Protein AF-A0A0G4LZG6-F1 (afdb_monomer_lite)

Organism: Verticillium longisporum (NCBI:txid100787)

Radius of gyration: 17.65 Å; chains: 1; bounding box: 44×42×51 Å

pLDDT: mean 90.03, std 9.27, range [44.59, 97.69]

Sequence (123 aa):
MLQAPLHIQITLSHFAMSTADLGPAESFPQKMLRTTMDVDCPTWLDFFHGGLQFQAIHHLYPRIPRHNLRRTQKLVQEFCVDVGIPYALYGFVDGNKTVIGKLAEVSRQAAILAECQKHVASH

InterPro domains:
  IPR005804 Fatty acid desaturase domain [PF00487] (12-88)
  IPR012171 Fatty acid desaturase [PTHR19353] (1-112)

Structure (mmCIF, N/CA/C/O backbone):
data_AF-A0A0G4LZG6-F1
#
_entry.id   AF-A0A0G4LZG6-F1
#
loop_
_atom_site.group_PDB
_atom_site.id
_atom_site.type_symbol
_atom_site.label_atom_id
_atom_site.label_alt_id
_atom_site.label_comp_id
_atom_site.label_asym_id
_atom_site.label_entity_id
_atom_site.label_seq_id
_atom_site.pdbx_PDB_ins_code
_atom_site.Cartn_x
_atom_site.Cartn_y
_atom_site.Cartn_z
_atom_site.occupancy
_atom_site.B_iso_or_equiv
_atom_site.auth_seq_id
_atom_site.auth_comp_id
_atom_site.auth_asym_id
_atom_site.auth_atom_id
_atom_site.pdbx_PDB_model_num
ATOM 1 N N . MET A 1 1 ? 7.023 25.717 2.970 1.00 44.59 1 MET A N 1
ATOM 2 C CA . MET A 1 1 ? 5.689 25.146 2.669 1.00 44.59 1 MET A CA 1
ATOM 3 C C . MET A 1 1 ? 5.784 24.046 1.598 1.00 44.59 1 MET A C 1
ATOM 5 O O . MET A 1 1 ? 5.175 24.169 0.550 1.00 44.59 1 MET A O 1
ATOM 9 N N . LEU A 1 2 ? 6.530 22.956 1.852 1.00 53.78 2 LEU A N 1
ATOM 10 C CA . LEU A 1 2 ? 6.652 21.813 0.919 1.00 53.78 2 LEU A CA 1
ATOM 11 C C . LEU A 1 2 ? 6.299 20.454 1.561 1.00 53.78 2 LEU A C 1
ATOM 13 O O . LEU A 1 2 ? 6.504 19.411 0.954 1.00 53.78 2 LEU A O 1
ATOM 17 N N . GLN A 1 3 ? 5.792 20.448 2.800 1.00 57.56 3 GLN A N 1
ATOM 18 C CA . GLN A 1 3 ? 5.487 19.205 3.517 1.00 57.56 3 GLN A CA 1
ATOM 19 C C . GLN A 1 3 ? 4.098 18.647 3.185 1.00 57.56 3 GLN A C 1
ATOM 21 O O . GLN A 1 3 ? 3.917 17.437 3.224 1.00 57.56 3 GLN A O 1
ATOM 26 N N . ALA A 1 4 ? 3.122 19.485 2.827 1.00 63.56 4 ALA A N 1
ATOM 27 C CA . ALA A 1 4 ? 1.757 19.022 2.566 1.00 63.56 4 ALA A CA 1
ATOM 28 C C . ALA A 1 4 ? 1.650 18.011 1.398 1.00 63.56 4 ALA A C 1
ATOM 30 O O . ALA A 1 4 ? 1.002 16.984 1.591 1.00 63.56 4 ALA A O 1
ATOM 31 N N . PRO A 1 5 ? 2.325 18.199 0.241 1.00 67.75 5 PRO A N 1
ATOM 32 C CA . PRO A 1 5 ? 2.287 17.213 -0.846 1.00 67.75 5 PRO A CA 1
ATOM 33 C C . PRO A 1 5 ? 2.884 15.858 -0.444 1.00 67.75 5 PRO A C 1
ATOM 35 O O . PRO A 1 5 ? 2.312 14.815 -0.751 1.00 67.75 5 PRO A O 1
ATOM 38 N N . LEU A 1 6 ? 3.987 15.883 0.316 1.00 70.50 6 LEU A N 1
ATOM 39 C CA . LEU A 1 6 ? 4.637 14.690 0.864 1.00 70.50 6 LEU A CA 1
ATOM 40 C C . LEU A 1 6 ? 3.681 13.897 1.766 1.00 70.50 6 LEU A C 1
ATOM 42 O O . LEU A 1 6 ? 3.554 12.684 1.623 1.00 70.50 6 LEU A O 1
ATOM 46 N N . HIS A 1 7 ? 2.985 14.587 2.674 1.00 71.94 7 HIS A N 1
ATOM 47 C CA . HIS A 1 7 ? 2.048 13.943 3.593 1.00 71.94 7 HIS A CA 1
ATOM 48 C C . HIS A 1 7 ? 0.864 13.334 2.847 1.00 71.94 7 HIS A C 1
ATOM 50 O O . HIS A 1 7 ? 0.500 12.207 3.151 1.00 71.94 7 HIS A O 1
ATOM 56 N N . ILE A 1 8 ? 0.314 14.024 1.841 1.00 73.69 8 ILE A N 1
ATOM 57 C CA . ILE A 1 8 ? -0.793 13.493 1.031 1.00 73.69 8 ILE A CA 1
ATOM 58 C C . ILE A 1 8 ? -0.380 12.197 0.322 1.00 73.69 8 ILE A C 1
ATOM 60 O O . ILE A 1 8 ? -1.137 11.234 0.315 1.00 73.69 8 ILE A O 1
ATOM 64 N N . GLN A 1 9 ? 0.825 12.132 -0.244 1.00 76.19 9 GLN A N 1
ATOM 65 C CA . GLN A 1 9 ? 1.298 10.925 -0.933 1.00 76.19 9 GLN A CA 1
ATOM 66 C C . GLN A 1 9 ? 1.513 9.739 0.017 1.00 76.19 9 GLN A C 1
ATOM 68 O O . GLN A 1 9 ? 1.167 8.603 -0.317 1.00 76.19 9 GLN A O 1
ATOM 73 N N . ILE A 1 10 ? 2.046 10.001 1.213 1.00 75.00 10 ILE A N 1
ATOM 74 C CA . ILE A 1 10 ? 2.273 8.963 2.226 1.00 75.00 10 ILE A CA 1
ATOM 75 C C . ILE A 1 10 ? 0.944 8.449 2.789 1.00 75.00 10 ILE A C 1
ATOM 77 O O . ILE A 1 10 ? 0.758 7.234 2.888 1.00 75.00 10 ILE A O 1
ATOM 81 N N . THR A 1 11 ? 0.018 9.351 3.136 1.00 78.31 11 THR A N 1
ATOM 82 C CA . THR A 1 11 ? -1.284 8.974 3.706 1.00 78.31 11 THR A CA 1
ATOM 83 C C . THR A 1 11 ? -2.131 8.218 2.697 1.00 78.31 11 THR A C 1
ATOM 85 O O . THR A 1 11 ? -2.739 7.212 3.057 1.00 78.31 11 THR A O 1
ATOM 88 N N . LEU A 1 12 ? -2.105 8.633 1.428 1.00 84.00 12 LEU A N 1
ATOM 89 C CA . LEU A 1 12 ? -2.818 7.960 0.347 1.00 84.00 12 LEU A CA 1
ATOM 90 C C . LEU A 1 12 ? -2.421 6.492 0.230 1.00 84.00 12 LEU A C 1
ATOM 92 O O . LEU A 1 12 ? -3.290 5.638 0.114 1.00 84.00 12 LEU A O 1
ATOM 96 N N . SER A 1 13 ? -1.134 6.193 0.372 1.00 83.44 13 SER A N 1
ATOM 97 C CA . SER A 1 13 ? -0.608 4.849 0.137 1.00 83.44 13 SER A CA 1
ATOM 98 C C . SER A 1 13 ? -0.865 3.849 1.278 1.00 83.44 13 SER A C 1
ATOM 100 O O . SER A 1 13 ? -0.658 2.654 1.088 1.00 83.44 13 SER A O 1
ATOM 102 N N . HIS A 1 14 ? -1.305 4.308 2.459 1.00 85.81 14 HIS A N 1
ATOM 103 C CA . HIS A 1 14 ? -1.404 3.470 3.666 1.00 85.81 14 HIS A CA 1
ATOM 104 C C . HIS A 1 14 ? -2.736 3.587 4.410 1.00 85.81 14 HIS A C 1
ATOM 106 O O . HIS A 1 14 ? -3.268 2.587 4.877 1.00 85.81 14 HIS A O 1
ATOM 112 N N . PHE A 1 15 ? -3.298 4.791 4.553 1.00 85.62 15 PHE A N 1
ATOM 113 C CA . PHE A 1 15 ? -4.352 5.035 5.551 1.00 85.62 15 PHE A CA 1
ATOM 114 C C . PHE A 1 15 ? -5.689 4.384 5.199 1.00 85.62 15 PHE A C 1
ATOM 116 O O . PHE A 1 15 ? -6.501 4.126 6.084 1.00 85.62 15 PHE A O 1
ATOM 123 N N . ALA A 1 16 ? -5.925 4.117 3.916 1.00 87.88 16 ALA A N 1
ATOM 124 C CA . ALA A 1 16 ? -7.107 3.387 3.480 1.00 87.88 16 ALA A CA 1
ATOM 125 C C . ALA A 1 16 ? -6.921 1.862 3.468 1.00 87.88 16 ALA A C 1
ATOM 127 O O . ALA A 1 16 ? -7.900 1.135 3.285 1.00 87.88 16 ALA A O 1
ATOM 128 N N . MET A 1 17 ? -5.683 1.384 3.610 1.00 93.06 17 MET A N 1
ATOM 129 C CA . MET A 1 17 ? -5.348 -0.028 3.482 1.00 93.06 17 MET A CA 1
ATOM 130 C C . MET A 1 17 ? -5.644 -0.791 4.771 1.00 93.06 17 MET A C 1
ATOM 132 O O . MET A 1 17 ? -5.846 -0.217 5.841 1.00 93.06 17 MET A O 1
ATOM 136 N N . SER A 1 18 ? -5.715 -2.116 4.659 1.00 91.81 18 SER A N 1
ATOM 137 C CA . SER A 1 18 ? -6.038 -2.968 5.800 1.00 91.81 18 SER A CA 1
ATOM 138 C C . SER A 1 18 ? -4.929 -2.896 6.849 1.00 91.81 18 SER A C 1
ATOM 140 O O . SER A 1 18 ? -3.765 -3.127 6.543 1.00 91.81 18 SER A O 1
ATOM 142 N N . THR A 1 19 ? -5.302 -2.643 8.102 1.00 91.81 19 THR A N 1
ATOM 143 C CA . THR A 1 19 ? -4.399 -2.663 9.266 1.00 91.81 19 THR A CA 1
ATOM 144 C C . THR A 1 19 ? -4.529 -3.946 10.087 1.00 91.81 19 THR A C 1
ATOM 146 O O . THR A 1 19 ? -3.940 -4.051 11.160 1.00 91.81 19 THR A O 1
ATOM 149 N N . ALA A 1 20 ? -5.293 -4.929 9.593 1.00 92.19 20 ALA A N 1
ATOM 150 C CA . ALA A 1 20 ? -5.511 -6.190 10.290 1.00 92.19 20 ALA A CA 1
ATOM 151 C C . ALA A 1 20 ? -4.186 -6.928 10.532 1.00 92.19 20 ALA A C 1
ATOM 153 O O . ALA A 1 20 ? -3.323 -6.975 9.647 1.00 92.19 20 ALA A O 1
ATOM 154 N N . ASP A 1 21 ? -4.056 -7.529 11.712 1.00 92.06 21 ASP A N 1
ATOM 155 C CA . ASP A 1 21 ? -2.997 -8.485 12.013 1.00 92.06 21 ASP A CA 1
ATOM 156 C C . ASP A 1 21 ? -3.522 -9.897 11.743 1.00 92.06 21 ASP A C 1
ATOM 158 O O . ASP A 1 21 ? -4.418 -10.380 12.434 1.00 92.06 21 ASP A O 1
ATOM 162 N N . LEU A 1 22 ? -2.998 -10.532 10.694 1.00 93.62 22 LEU A N 1
ATOM 163 C CA . LEU A 1 22 ? -3.365 -11.897 10.308 1.00 93.62 22 LEU A CA 1
ATOM 164 C C . LEU A 1 22 ? -2.454 -12.948 10.966 1.00 93.62 22 LEU A C 1
ATOM 166 O O . LEU A 1 22 ? -2.596 -14.145 10.709 1.00 93.62 22 LEU A O 1
ATOM 170 N N . GLY A 1 23 ? -1.531 -12.515 11.831 1.00 93.38 23 GLY A N 1
ATOM 171 C CA . GLY A 1 23 ? -0.628 -13.391 12.559 1.00 93.38 23 GLY A CA 1
ATOM 172 C C . GLY A 1 23 ? 0.466 -14.017 11.680 1.00 93.38 23 GLY A C 1
ATOM 173 O O . GLY A 1 23 ? 0.719 -13.576 10.558 1.00 93.38 23 GLY A O 1
ATOM 174 N N . PRO A 1 24 ? 1.148 -15.063 12.180 1.00 92.94 24 PRO A N 1
ATOM 175 C CA . PRO A 1 24 ? 2.344 -15.624 11.545 1.00 92.94 24 PRO A CA 1
ATOM 176 C C . PRO A 1 24 ? 2.068 -16.406 10.252 1.00 92.94 24 PRO A C 1
ATOM 178 O O . PRO A 1 24 ? 3.010 -16.765 9.551 1.00 92.94 24 PRO A O 1
ATOM 181 N N . ALA A 1 25 ? 0.802 -16.697 9.943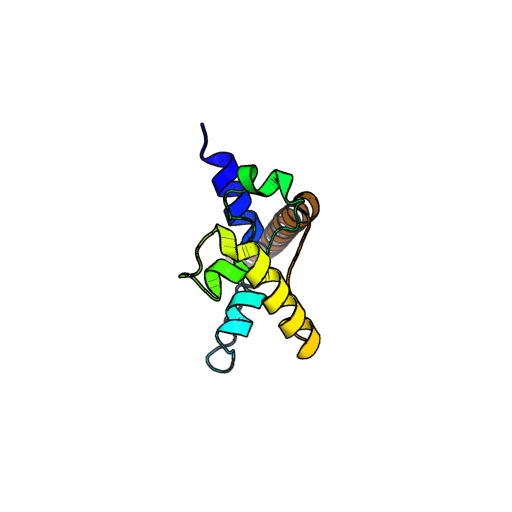 1.00 93.75 25 ALA A N 1
ATOM 182 C CA . ALA A 1 25 ? 0.419 -17.404 8.723 1.00 93.75 25 ALA A CA 1
ATOM 183 C C . ALA A 1 25 ? 0.477 -16.507 7.474 1.00 93.75 25 ALA A C 1
ATOM 185 O O . ALA A 1 25 ? 0.525 -17.015 6.355 1.00 93.75 25 ALA A O 1
ATOM 186 N N . GLU A 1 26 ? 0.476 -15.183 7.647 1.00 94.31 26 GLU A N 1
ATOM 187 C CA . GLU A 1 26 ? 0.607 -14.247 6.538 1.00 94.31 26 GLU A CA 1
ATOM 188 C C . GLU A 1 26 ? 2.075 -14.087 6.131 1.00 94.31 26 GLU A C 1
ATOM 190 O O . GLU A 1 26 ? 2.930 -13.684 6.925 1.00 94.31 26 GLU A O 1
ATOM 195 N N . SER A 1 27 ? 2.373 -14.366 4.861 1.00 93.00 27 SER A N 1
ATOM 196 C CA . SER A 1 27 ? 3.717 -14.142 4.336 1.00 93.00 27 SER A CA 1
ATOM 197 C C . SER A 1 27 ? 4.032 -12.647 4.240 1.00 93.00 27 SER A C 1
ATOM 199 O O . SER A 1 27 ? 3.160 -11.810 3.995 1.00 93.00 27 SER A O 1
ATOM 201 N N . PHE A 1 28 ? 5.314 -12.300 4.371 1.00 93.69 28 PHE A N 1
ATOM 202 C CA . PHE A 1 28 ? 5.763 -10.913 4.257 1.00 93.69 28 PHE A CA 1
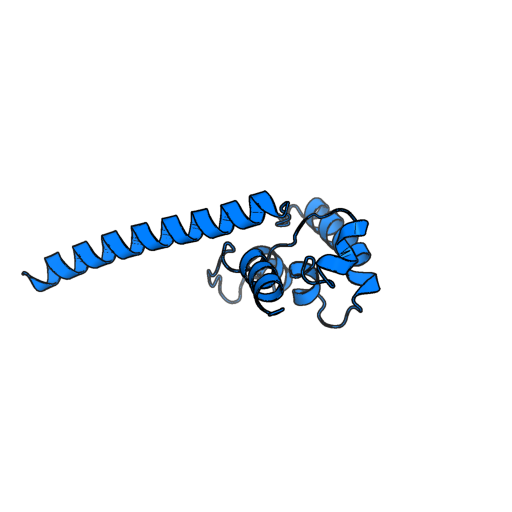ATOM 203 C C . PHE A 1 28 ? 5.272 -10.212 2.970 1.00 93.69 28 PHE A C 1
ATOM 205 O O . PHE A 1 28 ? 4.731 -9.112 3.090 1.00 93.69 28 PHE A O 1
ATOM 212 N N . PRO A 1 29 ? 5.366 -10.810 1.761 1.00 93.38 29 PRO A N 1
ATOM 213 C CA . PRO A 1 29 ? 4.882 -10.151 0.549 1.00 93.38 29 PRO A CA 1
ATOM 214 C C . PRO A 1 29 ? 3.374 -9.896 0.554 1.00 93.38 29 PRO A C 1
ATOM 216 O O . PRO A 1 29 ? 2.943 -8.812 0.169 1.00 93.38 29 PRO A O 1
ATOM 219 N N . GLN A 1 30 ? 2.577 -10.855 1.037 1.00 93.25 30 GLN A N 1
ATOM 220 C CA . GLN A 1 30 ? 1.127 -10.681 1.173 1.00 93.25 30 GLN A CA 1
ATOM 221 C C . GLN A 1 30 ? 0.796 -9.527 2.116 1.00 93.25 30 GLN A C 1
ATOM 223 O O . GLN A 1 30 ? -0.035 -8.686 1.779 1.00 93.25 30 GLN A O 1
ATOM 228 N N . LYS A 1 31 ? 1.509 -9.435 3.245 1.00 94.19 31 LYS A N 1
ATOM 229 C CA . LYS A 1 31 ? 1.352 -8.329 4.186 1.00 94.19 31 LYS A CA 1
ATOM 230 C C . LYS A 1 31 ? 1.629 -6.989 3.513 1.00 94.19 31 LYS A C 1
ATOM 232 O O . LYS A 1 31 ? 0.776 -6.113 3.566 1.00 94.19 31 LYS A O 1
ATOM 237 N N . MET A 1 32 ? 2.771 -6.840 2.835 1.00 95.12 32 MET A N 1
ATOM 238 C CA . MET A 1 32 ? 3.134 -5.575 2.179 1.00 95.12 32 MET A CA 1
ATOM 239 C C . MET A 1 32 ? 2.143 -5.180 1.075 1.00 95.12 32 MET A C 1
ATOM 241 O O . MET A 1 32 ? 1.804 -4.008 0.960 1.00 95.12 32 MET A O 1
ATOM 245 N N . LEU A 1 33 ? 1.627 -6.141 0.303 1.00 95.31 33 LEU A N 1
ATOM 246 C CA . LEU A 1 33 ? 0.623 -5.882 -0.738 1.00 95.31 33 LEU A CA 1
ATOM 247 C C . LEU A 1 33 ? -0.764 -5.538 -0.172 1.00 95.31 33 LEU A C 1
ATOM 249 O O . LEU A 1 33 ? -1.525 -4.806 -0.799 1.00 95.31 33 LEU A O 1
ATOM 253 N N . ARG A 1 34 ? -1.110 -6.056 1.010 1.00 94.81 34 ARG A N 1
ATOM 254 C CA . ARG A 1 34 ? -2.396 -5.800 1.671 1.00 94.81 34 ARG A CA 1
ATOM 255 C C . ARG A 1 34 ? -2.410 -4.491 2.460 1.00 94.81 34 ARG A C 1
ATOM 257 O O . ARG A 1 34 ? -3.452 -3.839 2.542 1.00 94.81 34 ARG A O 1
ATOM 264 N N . THR A 1 35 ? -1.297 -4.135 3.096 1.00 94.44 35 THR A N 1
ATOM 265 C CA . THR A 1 35 ? -1.209 -2.969 3.991 1.00 94.44 35 THR A CA 1
ATOM 266 C C . THR A 1 35 ? -0.790 -1.691 3.270 1.00 94.44 35 THR A C 1
ATOM 268 O O . THR A 1 35 ? -0.737 -0.629 3.888 1.00 94.44 35 THR A O 1
ATOM 271 N N . THR A 1 36 ? -0.481 -1.781 1.978 1.00 94.19 36 THR A N 1
ATOM 272 C CA . THR A 1 36 ? 0.072 -0.681 1.191 1.00 94.19 36 THR A CA 1
ATOM 273 C C . THR A 1 36 ? -0.513 -0.702 -0.220 1.00 94.19 36 THR A C 1
ATOM 275 O O . THR A 1 36 ? -0.839 -1.762 -0.745 1.00 94.19 36 THR A O 1
ATOM 278 N N . MET A 1 37 ? -0.651 0.466 -0.842 1.00 93.62 37 MET A N 1
ATOM 279 C CA . MET A 1 37 ? -1.036 0.610 -2.248 1.00 93.62 37 MET A CA 1
ATOM 280 C C . MET A 1 37 ? -0.035 1.480 -3.006 1.00 93.62 37 MET A C 1
ATOM 282 O O . MET A 1 37 ? 0.672 2.292 -2.407 1.00 93.62 37 MET A O 1
ATOM 286 N N . ASP A 1 38 ? -0.045 1.349 -4.327 1.00 94.75 38 ASP A N 1
ATOM 287 C CA . ASP A 1 38 ? 0.656 2.244 -5.241 1.00 94.75 38 ASP A CA 1
ATOM 288 C C . ASP A 1 38 ? -0.308 3.223 -5.919 1.00 94.75 38 ASP A C 1
ATOM 290 O O . ASP A 1 38 ? -1.517 2.987 -6.026 1.00 94.75 38 ASP A O 1
ATOM 294 N N . VAL A 1 39 ? 0.250 4.331 -6.413 1.00 92.06 39 VAL A N 1
ATOM 295 C CA . VAL A 1 39 ? -0.494 5.330 -7.183 1.00 92.06 39 VAL A CA 1
ATOM 296 C C . VAL A 1 39 ? -0.182 5.175 -8.660 1.00 92.06 39 VAL A C 1
ATOM 298 O O . VAL A 1 39 ? 0.966 5.322 -9.079 1.00 92.06 39 VAL A O 1
ATOM 301 N N . ASP A 1 40 ? -1.217 4.929 -9.456 1.00 91.75 40 ASP A N 1
ATOM 302 C CA . ASP A 1 40 ? -1.102 4.964 -10.903 1.00 91.75 40 ASP A CA 1
ATOM 303 C C . ASP A 1 40 ? -1.012 6.413 -11.375 1.00 91.75 40 ASP A C 1
ATOM 305 O O . ASP A 1 40 ? -1.916 7.233 -11.165 1.00 91.75 40 ASP A O 1
ATOM 309 N N . CYS A 1 41 ? 0.118 6.741 -11.990 1.00 88.12 41 CYS A N 1
ATOM 310 C CA . CYS A 1 41 ? 0.328 8.028 -12.614 1.00 88.12 41 CYS A CA 1
ATOM 311 C C . CYS A 1 41 ? 1.198 7.900 -13.877 1.00 88.12 41 CYS A C 1
ATOM 313 O O . CYS A 1 41 ? 2.130 7.079 -13.935 1.00 88.12 41 CYS A O 1
ATOM 315 N N . PRO A 1 42 ? 0.925 8.742 -14.894 1.00 87.38 42 PRO A N 1
ATOM 316 C CA . PRO A 1 42 ? 1.783 8.882 -16.060 1.00 87.38 42 PRO A CA 1
ATOM 317 C C . PRO A 1 42 ? 3.245 9.147 -15.691 1.00 87.38 42 PRO A C 1
ATOM 319 O O . PRO A 1 42 ? 3.540 9.872 -14.745 1.00 87.38 42 PRO A O 1
ATOM 322 N N . THR A 1 43 ? 4.175 8.630 -16.493 1.00 87.06 43 THR A N 1
ATOM 323 C CA . THR A 1 43 ? 5.628 8.747 -16.259 1.00 87.06 43 THR A CA 1
ATOM 324 C C . THR A 1 43 ? 6.121 10.188 -16.126 1.00 87.06 43 THR A C 1
ATOM 326 O O . THR A 1 43 ? 7.047 10.455 -15.369 1.00 87.06 43 THR A O 1
ATOM 329 N N . TRP A 1 44 ? 5.493 11.147 -16.807 1.00 85.38 44 TRP A N 1
ATOM 330 C CA . TRP A 1 44 ? 5.855 12.564 -16.700 1.00 85.38 44 TRP A CA 1
ATOM 331 C C . TRP A 1 44 ? 5.524 13.176 -15.325 1.00 85.38 44 TRP A C 1
ATOM 333 O O . TRP A 1 44 ? 6.096 14.203 -14.967 1.00 85.38 44 TRP A O 1
ATOM 343 N N . LEU A 1 45 ? 4.665 12.532 -14.524 1.00 86.06 45 LEU A N 1
ATOM 344 C CA . LEU A 1 45 ? 4.416 12.886 -13.124 1.00 86.06 45 LEU A CA 1
ATOM 345 C C . LEU A 1 45 ? 5.411 12.235 -12.152 1.00 86.06 45 LEU A C 1
ATOM 347 O O . LEU A 1 45 ? 5.393 12.568 -10.968 1.00 86.06 45 LEU A O 1
ATOM 351 N N . ASP A 1 46 ? 6.324 11.370 -12.610 1.00 85.00 46 ASP A N 1
ATOM 352 C CA . ASP A 1 46 ? 7.278 10.694 -11.718 1.00 85.00 46 ASP A CA 1
ATOM 353 C C . ASP A 1 46 ? 8.143 11.678 -10.933 1.00 85.00 46 ASP A C 1
ATOM 355 O O . ASP A 1 46 ? 8.407 11.458 -9.750 1.00 85.00 46 ASP A O 1
ATOM 359 N N . PHE A 1 47 ? 8.532 12.790 -11.563 1.00 80.62 47 PHE A N 1
ATOM 360 C CA . PHE A 1 47 ? 9.268 13.862 -10.896 1.00 80.62 47 PHE A CA 1
ATOM 361 C C . PHE A 1 47 ? 8.456 14.499 -9.761 1.00 80.62 47 PHE A C 1
ATOM 363 O O . PHE A 1 47 ? 8.999 14.754 -8.689 1.00 80.62 47 PHE A O 1
ATOM 370 N N . PHE A 1 48 ? 7.152 14.709 -9.970 1.00 82.25 48 PHE A N 1
ATOM 371 C CA . PHE A 1 48 ? 6.262 15.301 -8.971 1.00 82.25 48 PHE A CA 1
ATOM 372 C C . PHE A 1 48 ? 6.046 14.372 -7.772 1.00 82.25 48 PHE A C 1
ATOM 374 O O . PHE A 1 48 ? 6.020 14.828 -6.632 1.00 82.25 48 PHE A O 1
ATOM 381 N N . HIS A 1 49 ? 5.915 13.068 -8.018 1.00 83.88 49 HIS A N 1
ATOM 382 C CA . HIS A 1 49 ? 5.731 12.086 -6.951 1.00 83.88 49 HIS A CA 1
ATOM 383 C C . HIS A 1 49 ? 7.049 11.665 -6.279 1.00 83.88 49 HIS A C 1
ATOM 385 O O . HIS A 1 49 ? 7.033 11.087 -5.195 1.00 83.88 49 HIS A O 1
ATOM 391 N N . GLY A 1 50 ? 8.207 11.918 -6.899 1.00 84.38 50 GLY A N 1
ATOM 392 C CA . GLY A 1 50 ? 9.522 11.674 -6.296 1.00 84.38 50 GLY A CA 1
ATOM 393 C C . GLY A 1 50 ? 9.818 10.207 -5.941 1.00 84.38 50 GLY A C 1
ATOM 394 O O . GLY A 1 50 ? 10.751 9.940 -5.180 1.00 84.38 50 GLY A O 1
ATOM 395 N N . GLY A 1 51 ? 9.039 9.257 -6.469 1.00 86.12 51 GLY A N 1
ATOM 396 C CA . GLY A 1 51 ? 9.102 7.829 -6.142 1.00 86.12 51 GLY A CA 1
ATOM 397 C C . GLY A 1 51 ? 8.122 7.381 -5.050 1.00 86.12 51 GLY A C 1
ATOM 398 O O . GLY A 1 51 ? 8.048 6.190 -4.763 1.00 86.12 51 GLY A O 1
ATOM 399 N N . LEU A 1 52 ? 7.357 8.300 -4.454 1.00 88.69 52 LEU A N 1
ATOM 400 C CA . LEU A 1 52 ? 6.401 7.997 -3.386 1.00 88.69 52 LEU A CA 1
ATOM 401 C C . LEU A 1 52 ? 5.127 7.307 -3.873 1.00 88.69 52 LEU A C 1
ATOM 403 O O . LEU A 1 52 ? 4.390 6.790 -3.050 1.00 88.69 52 LEU A O 1
ATOM 407 N N . GLN A 1 53 ? 4.884 7.274 -5.181 1.00 91.75 53 GLN A N 1
ATOM 408 C CA . GLN A 1 53 ? 3.816 6.508 -5.820 1.00 91.75 53 GLN A CA 1
ATOM 409 C C . GLN A 1 53 ? 4.052 4.989 -5.809 1.00 91.75 53 GLN A C 1
ATOM 411 O O . GLN A 1 53 ? 3.138 4.249 -6.150 1.00 91.75 53 GLN A O 1
ATOM 416 N N . PHE A 1 54 ? 5.256 4.537 -5.436 1.00 94.12 54 PHE A N 1
ATOM 417 C CA . PHE A 1 54 ? 5.672 3.130 -5.466 1.00 94.12 54 PHE A CA 1
ATOM 418 C C . PHE A 1 54 ? 5.891 2.548 -4.056 1.00 94.12 54 PHE A C 1
ATOM 420 O O . PHE A 1 54 ? 6.916 1.907 -3.798 1.00 94.12 54 PHE A O 1
ATOM 427 N N . GLN A 1 55 ? 4.990 2.824 -3.106 1.00 94.56 55 GLN A N 1
ATOM 428 C CA . GLN A 1 55 ? 5.149 2.377 -1.717 1.00 94.56 55 GLN A CA 1
ATOM 429 C C . GLN A 1 55 ? 5.112 0.856 -1.575 1.00 94.56 55 GLN A C 1
ATOM 431 O O . GLN A 1 55 ? 5.950 0.311 -0.864 1.00 94.56 55 GLN A O 1
ATOM 436 N N . ALA A 1 56 ? 4.225 0.145 -2.273 1.00 95.12 56 ALA A N 1
ATOM 437 C CA . ALA A 1 56 ? 4.184 -1.315 -2.232 1.00 95.12 56 ALA A CA 1
ATOM 438 C C . ALA A 1 56 ? 5.546 -1.906 -2.636 1.00 95.12 5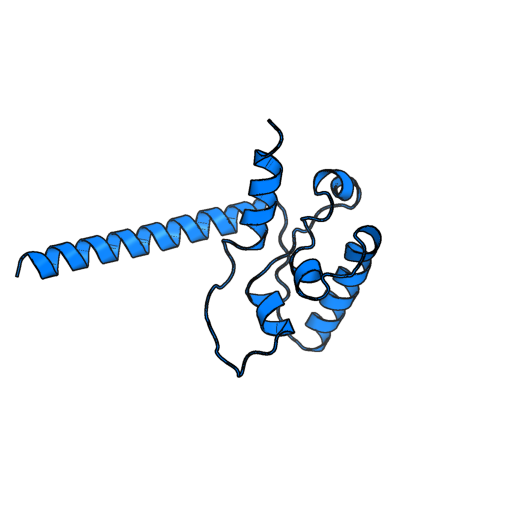6 ALA A C 1
ATOM 440 O O . ALA A 1 56 ? 6.059 -2.826 -2.000 1.00 95.12 56 ALA A O 1
ATOM 441 N N . ILE A 1 57 ? 6.193 -1.310 -3.641 1.00 96.50 57 ILE A N 1
ATOM 442 C CA . ILE A 1 57 ? 7.525 -1.721 -4.099 1.00 96.50 57 ILE A CA 1
ATOM 443 C C . ILE A 1 57 ? 8.613 -1.330 -3.105 1.00 96.50 57 ILE A C 1
ATOM 445 O O . ILE A 1 57 ? 9.511 -2.129 -2.847 1.00 96.50 57 ILE A O 1
ATOM 449 N N . HIS A 1 58 ? 8.533 -0.134 -2.521 1.00 95.00 58 HIS A N 1
ATOM 450 C CA . HIS A 1 58 ? 9.453 0.294 -1.471 1.00 95.00 58 HIS A CA 1
ATOM 451 C C . HIS A 1 58 ? 9.410 -0.648 -0.261 1.00 95.00 58 HIS A C 1
ATOM 453 O O . HIS A 1 58 ? 10.454 -1.018 0.268 1.00 95.00 58 HIS A O 1
ATOM 459 N N . HIS A 1 59 ? 8.219 -1.084 0.139 1.00 95.75 59 HIS A N 1
ATOM 460 C CA . HIS A 1 59 ? 8.028 -1.992 1.261 1.00 95.75 59 HIS A CA 1
ATOM 461 C C . HIS A 1 59 ? 8.467 -3.427 0.947 1.00 95.75 59 HIS A C 1
ATOM 463 O O . HIS A 1 59 ? 9.097 -4.063 1.790 1.00 95.75 59 HIS A O 1
ATOM 469 N N . LEU A 1 60 ? 8.223 -3.924 -0.270 1.00 96.31 60 LEU A N 1
ATOM 470 C CA . LEU A 1 60 ? 8.715 -5.235 -0.708 1.00 96.31 60 LEU A CA 1
ATOM 471 C C . LEU A 1 60 ? 10.242 -5.266 -0.881 1.00 96.31 60 LEU A C 1
ATOM 473 O O . LEU A 1 60 ? 10.893 -6.253 -0.536 1.00 96.31 60 LEU A O 1
ATOM 477 N N . TYR A 1 61 ? 10.822 -4.188 -1.412 1.00 96.38 61 TYR A N 1
ATOM 478 C CA . TYR A 1 61 ? 12.223 -4.122 -1.820 1.00 96.38 61 TYR A CA 1
ATOM 479 C C . TYR A 1 61 ? 12.870 -2.773 -1.449 1.00 96.38 61 TYR A C 1
ATOM 481 O O . TYR A 1 61 ? 13.237 -1.987 -2.330 1.00 96.38 61 TYR A O 1
ATOM 489 N N . PRO A 1 62 ? 13.123 -2.505 -0.155 1.00 94.69 62 PRO A N 1
ATOM 490 C CA . PRO A 1 62 ? 13.540 -1.181 0.332 1.00 94.69 62 PRO A CA 1
ATOM 491 C C . PRO A 1 62 ? 14.894 -0.697 -0.201 1.00 94.69 62 PRO A C 1
ATOM 493 O O . PRO A 1 62 ? 15.207 0.489 -0.122 1.00 94.69 62 PRO A O 1
ATOM 496 N N . ARG A 1 63 ? 15.707 -1.606 -0.754 1.00 95.94 63 ARG A N 1
ATOM 497 C CA . ARG A 1 63 ? 17.033 -1.307 -1.315 1.00 95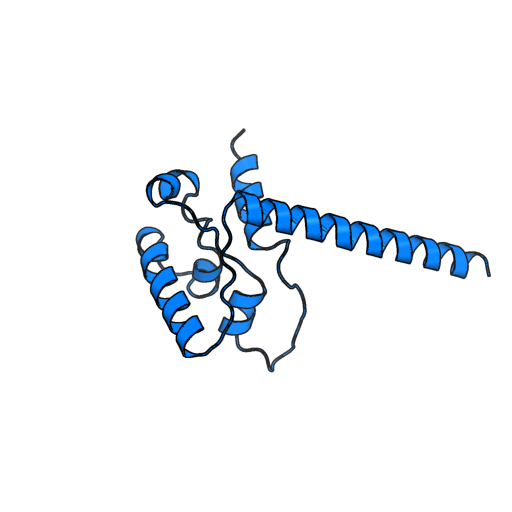.94 63 ARG A CA 1
ATOM 498 C C . ARG A 1 63 ? 17.023 -1.030 -2.820 1.00 95.94 63 ARG A C 1
ATOM 500 O O . ARG A 1 63 ? 18.077 -0.719 -3.371 1.00 95.94 63 ARG A O 1
ATOM 507 N N . ILE A 1 64 ? 15.883 -1.161 -3.501 1.00 95.25 64 ILE A N 1
ATOM 508 C CA . ILE A 1 64 ? 15.805 -0.867 -4.935 1.00 95.25 64 ILE A CA 1
ATOM 509 C C . ILE A 1 64 ? 15.959 0.643 -5.153 1.00 95.25 64 ILE A C 1
ATOM 511 O O . ILE A 1 64 ? 15.260 1.436 -4.519 1.00 95.25 64 ILE A O 1
ATOM 515 N N . PRO A 1 65 ? 16.860 1.075 -6.053 1.00 93.44 65 PRO A N 1
ATOM 516 C CA . PRO A 1 65 ? 17.033 2.491 -6.323 1.00 93.44 65 PRO A CA 1
ATOM 517 C C . PRO A 1 65 ? 15.801 3.056 -7.038 1.00 93.44 65 PRO A C 1
ATOM 519 O O . PRO A 1 65 ? 15.172 2.380 -7.852 1.00 93.44 65 PRO A O 1
ATOM 522 N N . ARG A 1 66 ? 15.485 4.333 -6.781 1.00 90.62 66 ARG A N 1
ATOM 523 C CA . ARG A 1 66 ? 14.244 4.985 -7.247 1.00 90.62 66 ARG A CA 1
ATOM 524 C C . ARG A 1 66 ? 13.980 4.837 -8.749 1.00 90.62 66 ARG A C 1
ATOM 526 O O . ARG A 1 66 ? 12.847 4.588 -9.144 1.00 90.62 66 ARG A O 1
ATOM 533 N N . HIS A 1 67 ? 15.021 4.924 -9.578 1.00 90.50 67 HIS A N 1
ATOM 534 C CA . HIS A 1 67 ? 14.905 4.793 -11.036 1.00 90.50 67 HIS A CA 1
ATOM 535 C C . HIS A 1 67 ? 14.469 3.388 -11.499 1.00 90.50 67 HIS A C 1
ATOM 537 O O . HIS A 1 67 ? 13.975 3.243 -12.612 1.00 90.50 67 HIS A O 1
ATOM 543 N N . ASN A 1 68 ? 14.598 2.366 -10.645 1.00 94.94 68 ASN A N 1
ATOM 544 C CA . ASN A 1 68 ? 14.169 0.995 -10.923 1.00 94.94 68 ASN A CA 1
ATOM 545 C C . ASN A 1 68 ? 12.789 0.651 -10.337 1.00 94.94 68 ASN A C 1
ATOM 547 O O . ASN A 1 68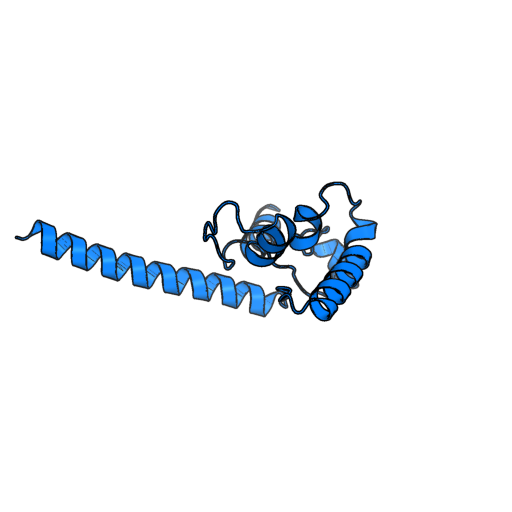 ? 12.274 -0.432 -10.627 1.00 94.94 68 ASN A O 1
ATOM 551 N N . LEU A 1 69 ? 12.164 1.541 -9.552 1.00 94.31 69 LEU A N 1
ATOM 552 C CA . LEU A 1 69 ? 10.878 1.261 -8.896 1.00 94.31 69 LEU A CA 1
ATOM 553 C C . LEU A 1 69 ? 9.782 0.946 -9.912 1.00 94.31 69 LEU A C 1
ATOM 555 O O . LEU A 1 69 ? 9.134 -0.086 -9.800 1.00 94.31 69 LEU A O 1
ATOM 559 N N . ARG A 1 70 ? 9.649 1.754 -10.967 1.00 94.00 70 ARG A N 1
ATOM 560 C CA . ARG A 1 70 ? 8.628 1.552 -12.006 1.00 94.00 70 ARG A CA 1
ATOM 561 C C . ARG A 1 70 ? 8.782 0.225 -12.752 1.00 94.00 70 ARG A C 1
ATOM 563 O O . ARG A 1 70 ? 7.794 -0.438 -13.048 1.00 94.00 70 ARG A O 1
ATOM 570 N N . ARG A 1 71 ? 10.018 -0.174 -13.069 1.00 95.81 71 ARG A N 1
ATOM 571 C CA . ARG A 1 71 ? 10.279 -1.477 -13.700 1.00 95.81 71 ARG A CA 1
ATOM 572 C C . ARG A 1 71 ? 9.916 -2.617 -12.753 1.00 95.81 71 ARG A C 1
ATOM 574 O O . ARG A 1 71 ? 9.265 -3.565 -13.169 1.00 95.81 71 ARG A O 1
ATOM 581 N N . THR A 1 72 ? 10.316 -2.501 -11.491 1.00 96.88 72 THR A N 1
ATOM 582 C CA . THR A 1 72 ? 10.016 -3.500 -10.458 1.00 96.88 72 THR A CA 1
ATOM 583 C C . THR A 1 72 ? 8.513 -3.620 -10.227 1.00 96.88 72 THR A C 1
ATOM 585 O O . THR A 1 72 ? 8.008 -4.727 -10.104 1.00 96.88 72 THR A O 1
ATOM 588 N N . GLN A 1 73 ? 7.790 -2.499 -10.244 1.00 96.75 73 GLN A N 1
ATOM 589 C CA . GLN A 1 73 ? 6.341 -2.460 -10.096 1.00 96.75 73 GLN A CA 1
ATOM 590 C C . GLN A 1 73 ? 5.634 -3.358 -11.108 1.00 96.75 73 GLN A C 1
ATOM 592 O O . GLN A 1 73 ? 4.794 -4.163 -10.726 1.00 96.75 73 GLN A O 1
ATOM 597 N N . LYS A 1 74 ? 6.028 -3.263 -12.382 1.00 96.62 74 LYS A N 1
ATOM 598 C CA . LYS A 1 74 ? 5.468 -4.097 -13.450 1.00 96.62 74 LYS A CA 1
ATOM 599 C C . LYS A 1 74 ? 5.723 -5.584 -13.209 1.00 96.62 74 LYS A C 1
ATOM 601 O O . LYS A 1 74 ? 4.788 -6.365 -13.285 1.00 96.62 74 LYS A O 1
ATOM 606 N N . LEU A 1 75 ? 6.948 -5.949 -12.823 1.00 97.69 75 LEU A N 1
ATOM 607 C CA . LEU A 1 75 ? 7.299 -7.342 -12.512 1.00 97.69 75 LEU A CA 1
ATOM 608 C C . LEU A 1 75 ? 6.483 -7.895 -11.333 1.00 97.69 75 LEU A C 1
ATOM 610 O O . LEU A 1 75 ? 6.044 -9.040 -11.362 1.00 97.69 75 LEU A O 1
ATOM 614 N N . VAL A 1 76 ? 6.263 -7.084 -10.294 1.00 97.12 76 VAL A N 1
ATOM 615 C CA . VAL A 1 76 ? 5.434 -7.479 -9.146 1.00 97.12 76 VAL A CA 1
ATOM 616 C C . VAL A 1 76 ? 3.966 -7.609 -9.547 1.00 97.12 76 VAL A C 1
ATOM 618 O O . VAL A 1 76 ? 3.317 -8.551 -9.108 1.00 97.12 76 VAL A O 1
ATOM 621 N N . GLN A 1 77 ? 3.445 -6.703 -10.378 1.00 96.94 77 GLN A N 1
ATOM 622 C CA . GLN A 1 77 ? 2.076 -6.792 -10.895 1.00 96.94 77 GLN A CA 1
ATOM 623 C C . GLN A 1 77 ? 1.869 -8.059 -11.731 1.00 96.94 77 GLN A C 1
ATOM 625 O O . GLN A 1 77 ? 0.899 -8.769 -11.496 1.00 96.94 77 GLN A O 1
ATOM 630 N N . GLU A 1 78 ? 2.791 -8.367 -12.646 1.00 97.44 78 GLU A N 1
ATOM 631 C CA . GLU A 1 78 ? 2.781 -9.602 -13.444 1.00 97.44 78 GLU A CA 1
ATOM 632 C C . GLU A 1 78 ? 2.759 -10.835 -12.535 1.00 97.44 78 GLU A C 1
ATOM 634 O O . GLU A 1 78 ? 1.860 -11.663 -12.639 1.00 97.44 78 GLU A O 1
ATOM 639 N N . PHE A 1 79 ? 3.659 -10.892 -11.549 1.00 96.12 79 PHE A N 1
ATOM 640 C CA . PHE A 1 79 ? 3.666 -11.971 -10.563 1.00 96.12 79 PHE A CA 1
ATOM 641 C C . PHE A 1 79 ? 2.335 -12.080 -9.803 1.00 96.12 79 PHE A C 1
ATOM 643 O O . PHE A 1 79 ? 1.810 -13.175 -9.636 1.00 96.12 79 PHE A O 1
ATOM 650 N N . CYS A 1 80 ? 1.775 -10.957 -9.344 1.00 96.12 80 CYS A N 1
ATOM 651 C CA . CYS A 1 80 ? 0.507 -10.936 -8.611 1.00 96.12 80 CYS A CA 1
ATOM 652 C C . CYS A 1 80 ? -0.653 -11.465 -9.464 1.00 96.12 80 CYS A C 1
ATOM 654 O O . CYS A 1 80 ? -1.482 -12.214 -8.949 1.00 96.12 80 CYS A O 1
ATOM 656 N N . VAL A 1 81 ? -0.683 -11.134 -10.758 1.00 96.50 81 VAL A N 1
ATOM 657 C CA . VAL A 1 81 ? -1.643 -11.699 -11.717 1.00 96.50 81 VAL A CA 1
ATOM 658 C C . VAL A 1 81 ? -1.454 -13.211 -11.841 1.00 96.50 81 VAL A C 1
ATOM 660 O O . VAL A 1 81 ? -2.431 -13.945 -11.704 1.00 96.50 81 VAL A O 1
ATOM 663 N N . ASP A 1 82 ? -0.216 -13.678 -12.017 1.00 96.88 82 ASP A N 1
ATOM 664 C CA . ASP A 1 82 ? 0.097 -15.101 -12.196 1.00 96.88 82 ASP A CA 1
ATOM 665 C C . ASP A 1 82 ? -0.326 -15.961 -10.997 1.00 96.88 82 ASP A C 1
ATOM 667 O O . ASP A 1 82 ? -0.797 -17.086 -11.168 1.00 96.88 82 ASP A O 1
ATOM 671 N N . VAL A 1 83 ? -0.186 -15.437 -9.773 1.00 93.50 83 VAL A N 1
ATOM 672 C CA . VAL A 1 83 ? -0.538 -16.161 -8.538 1.00 93.50 83 VAL A CA 1
ATOM 673 C C . VAL A 1 83 ? -1.916 -15.801 -7.969 1.00 93.50 83 VAL A C 1
ATOM 675 O O . VAL A 1 83 ? -2.280 -16.283 -6.897 1.00 93.50 83 VAL A O 1
ATOM 678 N N . GLY A 1 84 ? -2.691 -14.958 -8.658 1.00 92.31 84 GLY A N 1
ATOM 679 C CA . GLY A 1 84 ? -4.040 -14.561 -8.240 1.00 92.31 84 GLY A CA 1
ATOM 680 C C . GLY A 1 84 ? -4.094 -13.692 -6.975 1.00 92.31 84 GLY A C 1
ATOM 681 O O . GLY A 1 84 ? -5.089 -13.722 -6.250 1.00 92.31 84 GLY A O 1
ATOM 682 N N . ILE A 1 85 ? -3.039 -12.927 -6.685 1.00 91.25 85 ILE A N 1
ATOM 683 C CA . ILE A 1 85 ? -2.988 -11.995 -5.552 1.00 91.25 85 ILE A CA 1
ATOM 684 C C . ILE A 1 85 ? -3.434 -10.597 -6.014 1.00 91.25 85 ILE A C 1
ATOM 686 O O . ILE A 1 85 ? -2.908 -10.083 -7.001 1.00 91.25 85 ILE A O 1
ATOM 690 N N . PRO A 1 86 ? -4.361 -9.927 -5.304 1.00 92.00 86 PRO A N 1
ATOM 691 C CA . PRO A 1 86 ? -4.731 -8.553 -5.621 1.00 92.00 86 PRO A CA 1
ATOM 692 C C . PRO A 1 86 ? -3.563 -7.586 -5.418 1.00 92.00 86 PRO A C 1
ATOM 694 O O . PRO A 1 86 ? -2.925 -7.576 -4.366 1.00 92.00 86 PRO A O 1
ATOM 697 N N . TYR A 1 87 ? -3.340 -6.720 -6.403 1.00 95.75 87 TYR A N 1
ATOM 698 C CA . TYR A 1 87 ? -2.384 -5.624 -6.317 1.00 95.75 87 TYR A CA 1
ATOM 699 C C . TYR A 1 87 ? -3.137 -4.291 -6.253 1.00 95.75 87 TYR A C 1
ATOM 701 O O . TYR A 1 87 ? -3.848 -3.923 -7.188 1.00 95.75 87 TYR A O 1
ATOM 709 N N . ALA A 1 88 ? -3.010 -3.573 -5.136 1.00 94.88 88 ALA A N 1
ATOM 710 C CA . ALA A 1 88 ? -3.709 -2.314 -4.915 1.00 94.88 88 ALA A CA 1
ATOM 711 C C . ALA A 1 88 ? -3.021 -1.165 -5.670 1.00 94.88 88 ALA A C 1
ATOM 713 O O . ALA A 1 88 ? -2.001 -0.636 -5.228 1.00 94.88 88 ALA A O 1
ATOM 714 N N . LEU A 1 89 ? -3.600 -0.779 -6.807 1.00 94.19 89 LEU A N 1
ATOM 715 C CA . LEU A 1 89 ? -3.125 0.305 -7.661 1.00 94.19 89 LEU A CA 1
ATOM 716 C C . LEU A 1 89 ? -4.291 1.234 -7.999 1.00 94.19 89 LEU A C 1
ATOM 718 O O . LEU A 1 89 ? -5.265 0.806 -8.617 1.00 94.19 89 LEU A O 1
ATOM 722 N N . TYR A 1 90 ? -4.188 2.503 -7.611 1.00 92.19 90 TYR A N 1
ATOM 723 C CA . TYR A 1 90 ? -5.259 3.478 -7.820 1.00 92.19 90 TYR A CA 1
ATOM 724 C C . TYR A 1 90 ? -4.736 4.760 -8.448 1.00 92.19 90 TYR A C 1
ATOM 726 O O . TYR A 1 90 ? -3.651 5.227 -8.114 1.00 92.19 90 TYR A O 1
ATOM 734 N N . GLY A 1 91 ? -5.542 5.397 -9.296 1.00 90.75 91 GLY A N 1
ATOM 735 C CA . GLY A 1 91 ? -5.262 6.765 -9.725 1.00 90.75 91 GLY A CA 1
ATOM 736 C C . GLY A 1 91 ? -5.276 7.733 -8.536 1.00 90.75 91 GLY A C 1
ATOM 737 O O . GLY A 1 91 ? -5.967 7.507 -7.542 1.00 90.75 91 GLY A O 1
ATOM 738 N N . PHE A 1 92 ? -4.554 8.852 -8.639 1.00 86.25 92 PHE A N 1
ATOM 739 C CA . PHE A 1 92 ? -4.418 9.819 -7.537 1.00 86.25 92 PHE A CA 1
ATOM 740 C C . PHE A 1 92 ? -5.764 10.279 -6.947 1.00 86.25 92 PHE A C 1
ATOM 742 O O . PHE A 1 92 ? -5.922 10.370 -5.729 1.00 86.25 92 PHE A O 1
ATOM 749 N N . VAL A 1 93 ? -6.757 10.556 -7.796 1.00 87.38 93 VAL A N 1
ATOM 750 C CA . VAL A 1 93 ? -8.086 11.006 -7.351 1.00 87.38 93 VAL A CA 1
ATOM 751 C C . VAL A 1 93 ? -8.829 9.895 -6.610 1.00 87.38 93 VAL A C 1
ATOM 753 O O . VAL A 1 93 ? -9.373 10.134 -5.532 1.00 87.38 93 VAL A O 1
ATOM 756 N N . ASP A 1 94 ? -8.839 8.681 -7.155 1.00 89.44 94 ASP A N 1
ATOM 757 C CA . ASP A 1 94 ? -9.579 7.565 -6.562 1.00 89.44 94 ASP A CA 1
ATOM 758 C C . ASP A 1 94 ? -8.903 7.038 -5.290 1.00 89.44 94 ASP A C 1
ATOM 760 O O . ASP A 1 94 ? -9.591 6.692 -4.329 1.00 89.44 94 ASP A O 1
ATOM 764 N N . GLY A 1 95 ? -7.571 7.108 -5.207 1.00 88.00 95 GLY A N 1
ATOM 765 C CA . GLY A 1 95 ? -6.832 6.867 -3.967 1.00 88.00 95 GLY A CA 1
ATOM 766 C C . GLY A 1 95 ? -7.255 7.830 -2.852 1.00 88.00 95 GLY A C 1
ATOM 767 O O . GLY A 1 95 ? -7.601 7.399 -1.751 1.00 88.00 95 GLY A O 1
ATOM 768 N N . ASN A 1 96 ? -7.345 9.134 -3.147 1.00 89.44 96 ASN A N 1
ATOM 769 C CA . ASN A 1 96 ? -7.833 10.125 -2.178 1.00 89.44 96 ASN A CA 1
ATOM 770 C C . ASN A 1 96 ? -9.293 9.875 -1.764 1.00 89.44 96 ASN A C 1
ATOM 772 O O . ASN A 1 96 ? -9.615 9.955 -0.577 1.00 89.44 96 ASN A O 1
ATOM 776 N N . LYS A 1 97 ? -10.180 9.533 -2.711 1.00 91.06 97 LYS A N 1
ATOM 777 C CA . LYS A 1 97 ? -11.569 9.153 -2.387 1.00 91.06 97 LYS A CA 1
ATOM 778 C C . LYS A 1 97 ? -11.614 7.952 -1.443 1.00 91.06 97 LYS A C 1
ATOM 780 O O . LYS A 1 97 ? -12.410 7.955 -0.508 1.00 91.06 97 LYS A O 1
ATOM 785 N N . THR A 1 98 ? -10.750 6.961 -1.657 1.00 90.88 98 THR A N 1
ATOM 786 C CA . THR A 1 98 ? -10.665 5.761 -0.812 1.00 90.88 98 THR A CA 1
ATOM 787 C C . THR A 1 98 ? -10.257 6.125 0.619 1.00 90.88 98 THR A C 1
ATOM 789 O O . THR A 1 98 ? -10.908 5.686 1.567 1.00 90.88 98 THR A O 1
ATOM 792 N N . VAL A 1 99 ? -9.255 6.997 0.796 1.00 91.12 99 VAL A N 1
ATOM 793 C CA . VAL A 1 99 ? -8.848 7.497 2.125 1.00 91.12 99 VAL A CA 1
ATOM 794 C C . VAL A 1 99 ? -9.981 8.237 2.824 1.00 91.12 99 VAL A C 1
ATOM 796 O O . VAL A 1 99 ? -10.320 7.906 3.959 1.00 91.12 99 VAL A O 1
ATOM 799 N N . ILE A 1 100 ? -10.598 9.214 2.158 1.00 92.12 100 ILE A N 1
ATOM 800 C CA . ILE A 1 100 ? -11.692 9.999 2.749 1.00 92.12 100 ILE A CA 1
ATOM 801 C C . ILE A 1 100 ? -12.876 9.089 3.098 1.00 92.12 100 ILE A C 1
ATOM 803 O O . ILE A 1 100 ? -13.452 9.210 4.180 1.00 92.12 100 ILE A O 1
ATOM 807 N N . GLY A 1 101 ? -13.210 8.140 2.221 1.00 93.62 101 GLY A N 1
ATOM 808 C CA . GLY A 1 101 ? -14.256 7.149 2.457 1.00 93.62 101 GLY A CA 1
ATOM 809 C C . GLY A 1 101 ? -13.978 6.287 3.688 1.00 93.62 101 GLY A C 1
ATOM 810 O O . GLY A 1 101 ? -14.875 6.098 4.513 1.00 93.62 101 GLY A O 1
ATOM 811 N N . LYS A 1 102 ? -12.731 5.830 3.864 1.00 92.12 102 LYS A N 1
ATOM 812 C CA . LYS A 1 102 ? -12.322 5.053 5.039 1.00 92.12 102 LYS A CA 1
ATOM 813 C C . LYS A 1 102 ? -12.381 5.880 6.324 1.00 92.12 102 LYS A C 1
ATOM 815 O O . LYS A 1 102 ? -12.903 5.403 7.326 1.00 92.12 102 LYS A O 1
ATOM 820 N N . LEU A 1 103 ? -11.932 7.135 6.293 1.00 92.19 103 LEU A N 1
ATOM 821 C CA . LEU A 1 103 ? -12.045 8.046 7.438 1.00 92.19 103 LEU A CA 1
ATOM 822 C C . LEU A 1 103 ? -13.509 8.291 7.829 1.00 92.19 103 LEU A C 1
ATOM 824 O O . LEU A 1 103 ? -13.845 8.278 9.013 1.00 92.19 103 LEU A O 1
ATOM 828 N N . ALA A 1 104 ? -14.396 8.460 6.846 1.00 94.81 104 ALA A N 1
ATOM 829 C CA . ALA A 1 104 ? -15.827 8.600 7.095 1.00 94.81 104 ALA A CA 1
ATOM 830 C C . ALA A 1 104 ? -16.437 7.330 7.714 1.00 94.81 104 ALA A C 1
ATOM 832 O O . ALA A 1 104 ? -17.294 7.420 8.591 1.00 94.81 104 ALA A O 1
ATOM 833 N N . GLU A 1 105 ? -15.999 6.146 7.284 1.00 94.56 105 GLU A N 1
ATOM 834 C CA . GLU A 1 105 ? -16.413 4.868 7.867 1.00 94.56 105 GLU A CA 1
ATOM 835 C C . GLU A 1 105 ? -15.969 4.728 9.328 1.00 94.56 105 GLU A C 1
ATOM 837 O O . GLU A 1 105 ? -16.805 4.449 10.188 1.00 94.56 105 GLU A O 1
ATOM 842 N N . VAL A 1 106 ? -14.693 4.993 9.624 1.00 93.38 106 VAL A N 1
ATOM 843 C CA . VAL A 1 106 ? -14.148 4.948 10.991 1.00 93.38 106 VAL A CA 1
ATOM 844 C C . VAL A 1 106 ? -14.851 5.962 11.895 1.00 93.38 106 VAL A C 1
ATOM 846 O O . VAL A 1 106 ? -15.207 5.635 13.022 1.00 93.38 106 VAL A O 1
ATOM 849 N N . SER A 1 107 ? -15.126 7.169 11.392 1.00 95.81 107 SER A N 1
ATOM 850 C CA . SER A 1 107 ? -15.886 8.190 12.125 1.00 95.81 107 SER A CA 1
ATOM 851 C C . SER A 1 107 ? -17.284 7.697 12.520 1.00 95.81 107 SER A C 1
ATOM 853 O O . SER A 1 107 ? -17.693 7.850 13.672 1.00 95.81 107 SER A O 1
ATOM 855 N N . ARG A 1 108 ? -17.998 7.014 11.611 1.00 97.50 108 ARG A N 1
ATOM 856 C CA . ARG A 1 108 ? -19.300 6.401 11.929 1.00 97.50 108 ARG A CA 1
ATOM 857 C C . ARG A 1 108 ? -19.183 5.308 12.992 1.00 97.50 108 ARG A C 1
ATOM 859 O O . ARG A 1 108 ? -20.004 5.274 13.904 1.00 97.50 108 ARG A O 1
ATOM 866 N N . GLN A 1 109 ? -18.176 4.439 12.900 1.00 96.06 109 GLN A N 1
ATOM 867 C CA . GLN A 1 109 ? -17.941 3.393 13.904 1.00 96.06 109 GLN A CA 1
ATOM 868 C C . GLN A 1 109 ? -17.642 3.996 15.285 1.00 96.06 109 GLN A C 1
ATOM 870 O O . GLN A 1 109 ?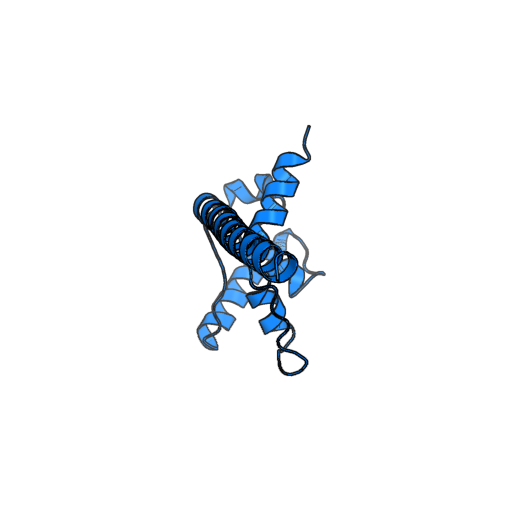 -18.209 3.559 16.285 1.00 96.06 109 GLN A O 1
ATOM 875 N N . ALA A 1 110 ? -16.808 5.039 15.339 1.00 96.75 110 ALA A N 1
ATOM 876 C CA . ALA A 1 110 ? -16.484 5.750 16.572 1.00 96.75 110 ALA A CA 1
ATOM 877 C C . ALA A 1 110 ? -17.714 6.433 17.191 1.00 96.75 110 ALA A C 1
ATOM 879 O O . ALA A 1 110 ? -17.900 6.366 18.404 1.00 96.75 110 ALA A O 1
ATOM 880 N N . ALA A 1 111 ? -18.580 7.038 16.371 1.00 97.25 111 ALA A N 1
ATOM 881 C CA . ALA A 1 111 ? -19.832 7.629 16.840 1.00 97.25 111 ALA A CA 1
ATOM 882 C C . ALA A 1 111 ? -20.758 6.577 17.475 1.00 97.25 111 ALA A C 1
ATOM 884 O O . ALA A 1 111 ? -21.278 6.801 18.564 1.00 97.25 111 ALA A O 1
ATOM 885 N N . ILE A 1 112 ? -20.910 5.405 16.845 1.00 97.38 112 ILE A N 1
ATOM 886 C CA . ILE A 1 112 ? -21.697 4.293 17.404 1.00 97.38 112 ILE A CA 1
ATOM 887 C C . ILE A 1 112 ? -21.104 3.824 18.738 1.00 97.38 112 ILE A C 1
ATOM 889 O O . ILE A 1 112 ? -21.833 3.677 19.716 1.00 97.38 112 ILE A O 1
ATOM 893 N N . LEU A 1 113 ? -19.782 3.634 18.802 1.00 97.12 113 LEU A N 1
ATOM 894 C CA . LEU A 1 113 ? -19.103 3.218 20.029 1.00 97.12 113 LEU A CA 1
ATOM 895 C C . LEU A 1 113 ? -19.314 4.225 21.170 1.00 97.12 113 LEU A C 1
ATOM 897 O O . LEU A 1 113 ? -19.558 3.817 22.305 1.00 97.12 113 LEU A O 1
ATOM 901 N N . ALA A 1 114 ? -19.263 5.525 20.872 1.00 96.38 114 ALA A N 1
ATOM 902 C CA . ALA A 1 114 ? -19.506 6.578 21.851 1.00 96.38 114 ALA A CA 1
ATOM 903 C C . ALA A 1 114 ? -20.943 6.539 22.401 1.00 96.38 114 ALA A C 1
ATOM 905 O O . ALA A 1 114 ? -21.142 6.711 23.604 1.00 96.38 114 ALA A O 1
ATOM 906 N N . GLU A 1 115 ? -21.943 6.270 21.558 1.00 96.38 115 GLU A N 1
ATOM 907 C CA . GLU A 1 115 ? -23.330 6.098 22.010 1.00 96.38 115 GLU A CA 1
ATOM 908 C C . GLU A 1 115 ? -23.498 4.848 22.887 1.00 96.38 115 GLU A C 1
ATOM 910 O O . GLU A 1 115 ? -24.117 4.920 23.950 1.00 96.38 115 GLU A O 1
ATOM 915 N N . CYS A 1 116 ? -22.873 3.722 22.523 1.00 96.69 116 CYS A N 1
ATOM 916 C CA . CYS A 1 116 ? -22.863 2.524 23.368 1.00 96.69 116 CYS A CA 1
ATOM 917 C C . CYS A 1 116 ? -22.227 2.794 24.741 1.00 96.69 116 CYS A C 1
ATOM 919 O O . CYS A 1 116 ? -22.774 2.383 25.763 1.00 96.69 116 CYS A O 1
ATOM 921 N N . GLN A 1 117 ? -21.099 3.510 24.782 1.00 96.00 117 GLN A N 1
ATOM 922 C CA . GLN A 1 117 ? -20.424 3.873 26.032 1.00 96.00 117 GLN A CA 1
ATOM 923 C C . GLN A 1 117 ? -21.305 4.737 26.939 1.00 96.00 117 GLN A C 1
ATOM 925 O O . GLN A 1 117 ? -21.380 4.471 28.138 1.00 96.00 117 GLN A O 1
ATOM 930 N N . LYS A 1 118 ? -22.007 5.734 26.383 1.00 95.69 118 LYS A N 1
ATOM 931 C CA . LYS A 1 118 ? -22.958 6.560 27.147 1.00 95.69 118 LYS A CA 1
ATOM 932 C C . LYS A 1 118 ? -24.082 5.720 27.745 1.00 95.69 118 LYS A C 1
ATOM 934 O O . LYS A 1 118 ? -24.431 5.917 28.904 1.00 95.69 118 LYS A O 1
ATOM 939 N N . HIS A 1 119 ? -24.625 4.776 26.975 1.00 95.31 119 HIS A N 1
ATOM 940 C CA . HIS A 1 119 ? -25.701 3.909 27.448 1.00 95.31 119 HIS A CA 1
ATOM 941 C C . HIS A 1 119 ? -25.249 3.015 28.611 1.00 95.31 119 HIS A C 1
ATOM 943 O O . HIS A 1 119 ? -25.932 2.967 29.634 1.00 95.31 119 HIS A O 1
ATOM 949 N N . VAL A 1 120 ? -24.073 2.386 28.492 1.00 94.25 120 VAL A N 1
ATOM 950 C CA . VAL A 1 120 ? -23.478 1.564 29.561 1.00 94.25 120 VAL A CA 1
ATOM 951 C C . VAL A 1 120 ? -23.173 2.391 30.808 1.00 94.25 120 VAL A C 1
ATOM 953 O O . VAL A 1 120 ? -23.423 1.919 31.900 1.00 94.25 120 VAL A O 1
ATOM 956 N N . ALA A 1 121 ? -22.674 3.622 30.670 1.00 88.56 121 ALA A N 1
ATOM 957 C CA . ALA A 1 121 ? -22.363 4.480 31.818 1.00 88.56 121 ALA A CA 1
ATOM 958 C C . ALA A 1 121 ? -23.606 5.036 32.545 1.00 88.56 121 ALA A C 1
ATOM 960 O O . ALA A 1 121 ? -23.484 5.574 33.643 1.00 88.56 121 ALA A O 1
ATOM 961 N N . SER A 1 122 ? -24.781 4.964 31.913 1.00 86.44 122 SER A N 1
ATOM 962 C CA . SER A 1 122 ? -26.060 5.425 32.473 1.00 86.44 122 SER A CA 1
ATOM 963 C C . SER A 1 122 ? -26.865 4.336 33.198 1.00 86.44 122 SER A C 1
ATOM 965 O O . SER A 1 122 ? -27.906 4.654 33.770 1.00 86.44 122 SER A O 1
ATOM 967 N N . HIS A 1 123 ? -26.389 3.087 33.170 1.00 59.72 123 HIS A N 1
ATOM 968 C CA . HIS A 1 123 ? -26.940 1.927 33.881 1.00 59.72 123 HIS A CA 1
ATOM 969 C C . HIS A 1 123 ? -25.897 1.363 34.852 1.00 59.72 123 HIS A C 1
ATOM 971 O O . HIS A 1 123 ? -26.318 0.679 35.810 1.00 59.72 123 HIS A O 1
#

Secondary structure (DSSP, 8-state):
--HHHHHHHHHHHHTTS-----GGGS-HHHHHHHH--EEE--GGGHHHHTTTT-HHHHHH-TTS-GGGHHHHHHHHHHHHHHTT----EEEHHHHHHHHHHHHHHHHHHHHHHHHHHHHHHT-

Foldseek 3Di:
DPVVLVVLLQCLFAQLFDPDDPDPVDDQLLCLQRRTAAADDDPVCCVVCVLSNQSSQCSVPVPDDSVCSVVVVVVVVVVCVVVVHDGHYYHSVVSVVSNVVSVVVVVVVVVVVVVVVVVVVVD